Protein AF-A0A4U8UIM8-F1 (afdb_monomer)

Radius of gyration: 14.22 Å; Cα contacts (8 Å, |Δi|>4): 102; chains: 1; bounding box: 47×26×27 Å

Foldseek 3Di:
DEEEEEDDDDVSVVVVVVCVVVVYHAAYEYPPDDPPPPDPSYDYVVVVVVCVVVPDDGPYYHYPDDDDPPVPPPDD

Neare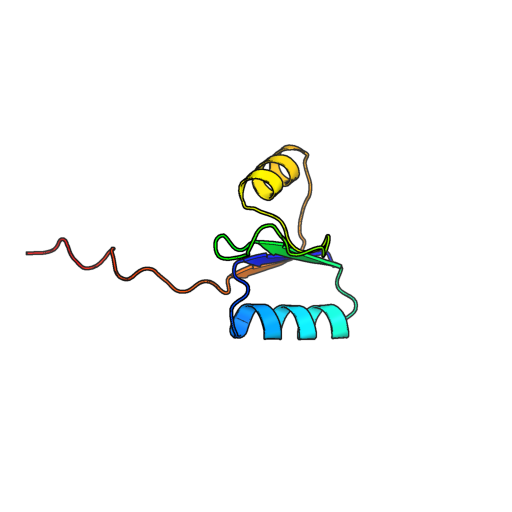st PDB structures (foldseek):
  1ks9-assembly1_A  TM=9.065E-01  e=6.318E-01  Escherichia coli
  8bxg-assembly1_A  TM=5.937E-01  e=1.195E-01  Escherichia coli
  4gx0-assembly2_D  TM=7.277E-01  e=1.027E+00  Geobacter sulfurreducens PCA
  4id9-assembly1_B  TM=6.746E-01  e=1.557E+00  Agrobacterium fabrum str. C58
  4gx1-assembly1_A  TM=5.098E-01  e=1.180E+00  Geobacter sulfurreducens PCA

Secondary structure (DSSP, 8-state):
-EEEEE--SHHHHHHHHHHHHTT-EEEEE-TTS-TT---TTEE-HHHHHHHHHTT---SEEEE-PPPPGGGGS---

Solvent-accessible surface area (backbone atoms only — not comparable to full-atom values): 4638 Å² total; per-residue (Å²): 96,37,36,40,31,35,23,74,50,75,64,22,48,55,51,51,55,51,40,49,76,70,66,36,48,61,38,37,34,38,91,85,61,64,90,80,62,90,47,88,45,57,40,47,66,70,63,46,52,56,39,48,77,71,64,60,79,64,79,42,78,45,86,38,64,81,83,74,84,72,83,77,75,83,80,128

Mean predicted aligned error: 6.99 Å

pLDDT: mean 83.16, std 14.3, range [46.38, 97.0]

Sequence (76 aa):
MKVLIYGFSWSGKAALELCEGMGCDCLVVDDSLDTNFSDYRFITYQHLEDRILSGNVFDMYWIAISGTRNYCKNTK

Organism: NCBI:txid135569

Structure (mmCIF, N/CA/C/O backbone):
data_AF-A0A4U8UIM8-F1
#
_entry.id   AF-A0A4U8UIM8-F1
#
loop_
_atom_site.group_PDB
_atom_site.id
_atom_site.type_symbol
_atom_site.label_atom_id
_atom_site.label_alt_id
_atom_site.label_comp_id
_atom_site.label_asym_id
_atom_site.label_entity_id
_atom_site.label_seq_id
_atom_site.pdbx_PDB_ins_code
_atom_site.Cartn_x
_atom_site.Cartn_y
_atom_site.Cartn_z
_atom_site.occupancy
_atom_site.B_iso_or_equiv
_atom_site.auth_seq_id
_atom_site.auth_comp_id
_atom_site.auth_asym_id
_atom_site.auth_atom_id
_atom_site.pdbx_PDB_model_num
ATOM 1 N N . MET A 1 1 ? -9.321 -8.633 6.616 1.00 92.06 1 MET A N 1
ATOM 2 C CA . MET A 1 1 ? -7.996 -8.184 7.081 1.00 92.06 1 MET A CA 1
ATOM 3 C C . MET A 1 1 ? -7.541 -7.070 6.159 1.00 92.06 1 MET A C 1
ATOM 5 O O . MET A 1 1 ? -7.600 -7.274 4.952 1.00 92.06 1 MET A O 1
ATOM 9 N N . LYS A 1 2 ? -7.174 -5.909 6.701 1.00 93.75 2 LYS A N 1
ATOM 10 C CA . LYS A 1 2 ? -6.659 -4.756 5.958 1.00 93.75 2 LYS A CA 1
ATOM 11 C C . LYS A 1 2 ? -5.141 -4.829 5.879 1.00 93.75 2 LYS A C 1
ATOM 13 O O . LYS A 1 2 ? -4.476 -4.823 6.914 1.00 93.75 2 LYS A O 1
ATOM 18 N N . VAL A 1 3 ? -4.605 -4.886 4.669 1.00 95.69 3 VAL A N 1
ATOM 19 C CA . VAL A 1 3 ? -3.172 -5.045 4.410 1.00 95.69 3 VAL A CA 1
ATOM 20 C C . VAL A 1 3 ? -2.649 -3.821 3.676 1.00 95.69 3 VAL A C 1
ATOM 22 O O . VAL A 1 3 ? -3.201 -3.427 2.651 1.00 95.69 3 VAL A O 1
ATOM 25 N N . LEU A 1 4 ? -1.565 -3.241 4.187 1.00 95.00 4 LEU A N 1
ATOM 26 C CA . LEU A 1 4 ? -0.813 -2.210 3.480 1.00 95.00 4 LEU A CA 1
ATOM 27 C C . LEU A 1 4 ? 0.458 -2.808 2.879 1.00 95.00 4 LEU A C 1
ATOM 29 O O . LEU A 1 4 ? 1.287 -3.351 3.608 1.00 95.00 4 LEU A O 1
ATOM 33 N N . ILE A 1 5 ? 0.631 -2.682 1.567 1.00 95.25 5 ILE A N 1
ATOM 34 C CA . ILE A 1 5 ? 1.807 -3.157 0.834 1.00 95.25 5 ILE A CA 1
ATOM 35 C C . ILE A 1 5 ? 2.640 -1.947 0.406 1.00 95.25 5 ILE A C 1
ATOM 37 O O . ILE A 1 5 ? 2.158 -1.085 -0.324 1.00 95.25 5 ILE A O 1
ATOM 41 N N . TYR A 1 6 ? 3.900 -1.892 0.833 1.00 93.38 6 TYR A N 1
ATOM 42 C CA . TYR A 1 6 ? 4.859 -0.878 0.394 1.00 93.38 6 TYR A CA 1
ATOM 43 C C . TYR A 1 6 ? 5.725 -1.431 -0.733 1.00 93.38 6 TYR A C 1
ATOM 45 O O . TYR A 1 6 ? 6.464 -2.391 -0.525 1.00 93.38 6 TYR A O 1
ATOM 53 N N . GLY A 1 7 ? 5.687 -0.788 -1.894 1.00 91.44 7 GLY A N 1
ATOM 54 C CA . GLY A 1 7 ? 6.374 -1.209 -3.108 1.00 91.44 7 GLY A CA 1
ATOM 55 C C . GLY A 1 7 ? 5.517 -2.138 -3.969 1.00 91.44 7 GLY A C 1
ATOM 56 O O . GLY A 1 7 ? 4.922 -3.098 -3.489 1.00 91.44 7 GLY A O 1
ATOM 57 N N . PHE A 1 8 ? 5.505 -1.871 -5.270 1.00 91.00 8 PHE A N 1
ATOM 58 C CA . PHE A 1 8 ? 4.738 -2.554 -6.309 1.00 91.00 8 PHE A CA 1
ATOM 59 C C . PHE A 1 8 ? 5.621 -3.037 -7.471 1.00 91.00 8 PHE A C 1
ATOM 61 O O . PHE A 1 8 ? 5.241 -3.099 -8.643 1.00 91.00 8 PHE A O 1
ATOM 68 N N . SER A 1 9 ? 6.837 -3.445 -7.124 1.00 88.50 9 SER A N 1
ATOM 69 C CA . SER A 1 9 ? 7.696 -4.254 -7.990 1.00 88.50 9 SER A CA 1
ATOM 70 C C . SER A 1 9 ? 7.292 -5.739 -7.914 1.00 88.50 9 SER A C 1
ATOM 72 O O . SER A 1 9 ? 6.168 -6.069 -7.542 1.00 88.50 9 SER A O 1
ATOM 74 N N . TRP A 1 10 ? 8.178 -6.668 -8.282 1.00 90.56 10 TRP A N 1
ATOM 75 C CA . TRP A 1 10 ? 7.849 -8.100 -8.351 1.00 90.56 10 TRP A CA 1
ATOM 76 C C . TRP A 1 10 ? 7.275 -8.684 -7.046 1.00 90.56 10 TRP A C 1
ATOM 78 O O . TRP A 1 10 ? 6.207 -9.292 -7.066 1.00 90.56 10 TRP A O 1
ATOM 88 N N . SER A 1 11 ? 7.939 -8.467 -5.908 1.00 92.81 11 SER A N 1
ATOM 89 C CA . SER A 1 11 ? 7.493 -8.992 -4.609 1.00 92.81 11 SER A CA 1
ATOM 90 C C . SER A 1 11 ? 6.194 -8.346 -4.120 1.00 92.81 11 SER A C 1
ATOM 92 O O . SER A 1 11 ? 5.365 -9.031 -3.531 1.00 92.81 11 SER A O 1
ATOM 94 N N . GLY A 1 12 ? 5.991 -7.055 -4.395 1.00 94.31 12 GLY A N 1
ATOM 95 C CA . GLY A 1 12 ? 4.754 -6.343 -4.065 1.00 94.31 12 GLY A CA 1
ATOM 96 C C . GLY A 1 12 ? 3.551 -6.848 -4.859 1.00 94.31 12 GLY A C 1
ATOM 97 O O . GLY A 1 12 ? 2.483 -7.058 -4.290 1.00 94.31 12 GLY A O 1
ATOM 98 N N . LYS A 1 13 ? 3.741 -7.127 -6.156 1.00 93.88 13 LYS A N 1
ATOM 99 C CA . LYS A 1 13 ? 2.715 -7.739 -7.018 1.00 93.88 13 LYS A CA 1
ATOM 100 C C . LYS A 1 13 ? 2.310 -9.124 -6.523 1.00 93.88 13 LYS A C 1
ATOM 102 O O . LYS A 1 13 ? 1.126 -9.381 -6.349 1.00 93.88 13 LYS A O 1
ATOM 107 N N . ALA A 1 14 ? 3.290 -9.978 -6.225 1.00 96.06 14 ALA A N 1
ATOM 108 C CA . ALA A 1 14 ? 3.027 -11.314 -5.695 1.00 96.06 14 ALA A CA 1
ATOM 109 C C . ALA A 1 14 ? 2.306 -11.270 -4.334 1.00 96.06 14 ALA A C 1
ATOM 111 O O . ALA A 1 14 ? 1.410 -12.070 -4.077 1.00 96.06 14 ALA A O 1
ATOM 112 N N . ALA A 1 15 ? 2.671 -10.319 -3.466 1.00 96.12 15 ALA A N 1
ATOM 113 C CA . ALA A 1 15 ? 2.000 -10.118 -2.186 1.00 96.12 15 ALA A CA 1
ATOM 114 C C . ALA A 1 15 ? 0.540 -9.676 -2.361 1.00 96.12 15 ALA A C 1
ATOM 116 O O . ALA A 1 15 ? -0.330 -10.187 -1.657 1.00 96.12 15 ALA A O 1
ATOM 117 N N . LEU A 1 16 ? 0.268 -8.770 -3.307 1.00 95.56 16 LEU A N 1
ATOM 118 C CA . LEU A 1 16 ? -1.090 -8.330 -3.627 1.00 95.56 16 LEU A CA 1
ATOM 119 C C . LEU A 1 16 ? -1.948 -9.507 -4.104 1.00 95.56 16 LEU A C 1
ATOM 121 O O . LEU A 1 16 ? -2.999 -9.758 -3.523 1.00 95.56 16 LEU A O 1
ATOM 125 N N . GLU A 1 17 ? -1.466 -10.274 -5.087 1.00 96.31 17 GLU A N 1
ATOM 126 C CA . GLU A 1 17 ? -2.176 -11.449 -5.616 1.00 96.31 17 GLU A CA 1
ATOM 127 C C . GLU A 1 17 ? -2.493 -12.476 -4.517 1.00 96.31 17 GLU A C 1
ATOM 129 O O . GLU A 1 17 ? -3.609 -12.995 -4.444 1.00 96.31 17 GLU A O 1
ATOM 134 N N . LEU A 1 18 ? -1.534 -12.740 -3.623 1.00 96.31 18 LEU A N 1
ATOM 135 C CA . LEU A 1 18 ? -1.733 -13.638 -2.487 1.00 96.31 18 LEU A CA 1
ATOM 136 C C . LEU A 1 18 ? -2.812 -13.115 -1.530 1.00 96.31 18 LEU A C 1
ATOM 138 O O . LEU A 1 18 ? -3.720 -13.857 -1.154 1.00 96.31 18 LEU A O 1
ATOM 142 N N . CYS A 1 19 ? -2.716 -11.847 -1.126 1.00 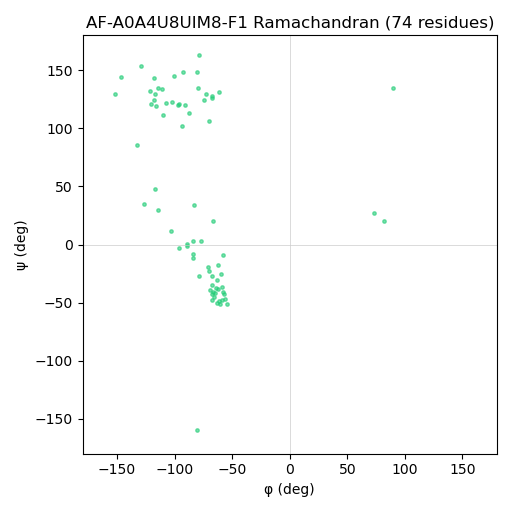96.56 19 CYS A N 1
ATOM 143 C CA . CYS A 1 19 ? -3.645 -11.256 -0.168 1.00 96.56 19 CYS A CA 1
ATOM 144 C C . CYS A 1 19 ? -5.072 -11.203 -0.734 1.00 96.56 19 CYS A C 1
ATOM 146 O O . CYS A 1 19 ? -6.029 -11.490 -0.014 1.00 96.56 19 CYS A O 1
ATOM 148 N N . GLU A 1 20 ? -5.219 -10.923 -2.028 1.00 94.00 20 GLU A N 1
ATOM 149 C CA . GLU A 1 20 ? -6.508 -10.939 -2.727 1.00 94.00 20 GLU A CA 1
ATOM 150 C C . GLU A 1 20 ? -7.095 -12.343 -2.830 1.00 94.00 20 GLU A C 1
ATOM 152 O O . GLU A 1 20 ? -8.276 -12.533 -2.538 1.00 94.00 20 GLU A O 1
ATOM 157 N N . GLY A 1 21 ? -6.269 -13.347 -3.141 1.00 97.00 21 GLY A N 1
ATOM 158 C CA . GLY A 1 21 ? -6.683 -14.752 -3.116 1.00 97.00 21 GLY A CA 1
ATOM 159 C C . GLY A 1 21 ? -7.168 -15.216 -1.737 1.00 97.00 21 GLY A C 1
ATOM 160 O O . GLY A 1 21 ? -7.996 -16.120 -1.640 1.00 97.00 21 GLY A O 1
ATOM 161 N N . MET A 1 22 ? -6.702 -14.567 -0.667 1.00 96.75 22 MET A N 1
ATOM 162 C CA . MET A 1 22 ? -7.143 -14.800 0.712 1.00 96.75 22 MET A CA 1
ATOM 163 C C . MET A 1 22 ? -8.340 -13.929 1.139 1.00 96.75 22 MET A C 1
ATOM 165 O O . MET A 1 22 ? -8.787 -14.034 2.281 1.00 96.75 22 MET A O 1
ATOM 169 N N . GLY A 1 23 ? -8.863 -13.067 0.261 1.00 96.50 23 GLY A N 1
ATOM 170 C CA . GLY A 1 23 ? -9.977 -12.164 0.566 1.00 96.50 23 GLY A CA 1
ATOM 171 C C . GLY A 1 23 ? -9.601 -10.982 1.469 1.00 96.50 23 GLY A C 1
ATOM 172 O O . GLY A 1 23 ? -10.439 -10.490 2.228 1.00 96.50 23 GLY A O 1
ATOM 173 N N . CYS A 1 24 ? -8.340 -10.543 1.440 1.00 96.38 24 CYS A N 1
ATOM 174 C CA . CYS A 1 24 ? -7.888 -9.366 2.180 1.00 96.38 24 CYS A CA 1
ATOM 175 C C . CYS A 1 24 ? -8.229 -8.065 1.441 1.00 96.38 24 CYS A C 1
ATOM 177 O O . CYS A 1 24 ? -8.206 -8.005 0.214 1.00 96.38 24 CYS A O 1
ATOM 179 N N . ASP A 1 25 ? -8.478 -7.006 2.208 1.00 94.50 25 ASP A N 1
ATOM 180 C CA . ASP A 1 25 ? -8.635 -5.643 1.701 1.00 94.50 25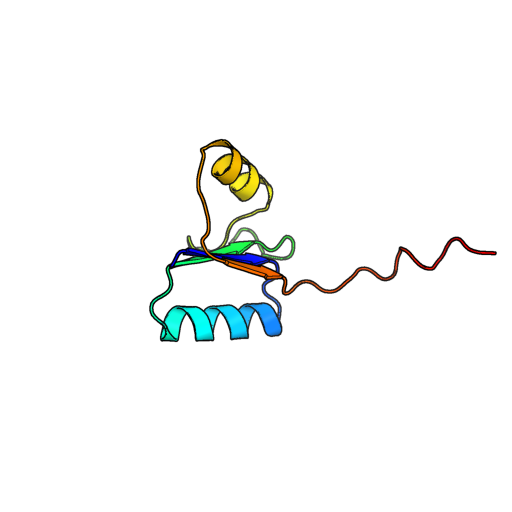 ASP A CA 1
ATOM 181 C C . ASP A 1 25 ? -7.248 -4.994 1.623 1.00 94.50 25 ASP A C 1
ATOM 183 O O . ASP A 1 25 ? -6.586 -4.830 2.651 1.00 94.50 25 ASP A O 1
ATOM 187 N N . CYS A 1 26 ? -6.773 -4.700 0.414 1.00 94.31 26 CYS A N 1
ATOM 188 C CA . CYS A 1 2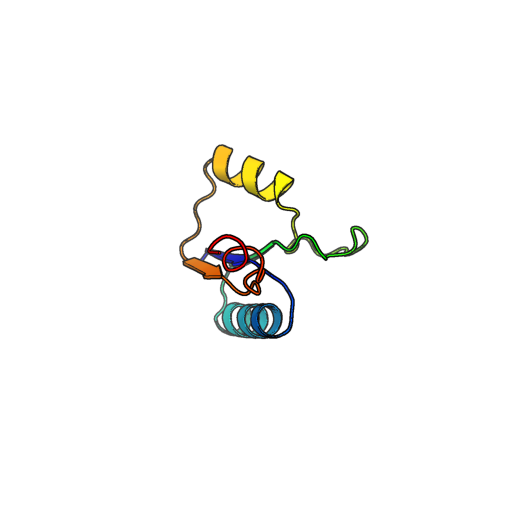6 ? -5.383 -4.323 0.172 1.00 94.31 26 CYS A CA 1
ATOM 189 C C . CYS A 1 26 ? -5.262 -2.882 -0.322 1.00 94.31 26 CYS A C 1
ATOM 191 O O . CYS A 1 26 ? -5.959 -2.470 -1.249 1.00 94.31 26 CYS A O 1
ATOM 193 N N . LEU A 1 27 ? -4.308 -2.148 0.250 1.00 93.69 27 LEU A N 1
ATOM 194 C CA . LEU A 1 27 ? -3.805 -0.889 -0.294 1.00 93.69 27 LEU A CA 1
ATOM 195 C C . LEU A 1 27 ? -2.323 -1.031 -0.628 1.00 93.69 27 LEU A C 1
ATOM 197 O O . LEU A 1 27 ? -1.569 -1.681 0.096 1.00 93.69 27 LEU A O 1
ATOM 201 N N . VAL A 1 28 ? -1.909 -0.402 -1.721 1.00 93.44 28 VAL A N 1
ATOM 202 C CA . VAL A 1 28 ? -0.541 -0.430 -2.231 1.00 93.44 28 VAL A CA 1
ATOM 203 C C . VAL A 1 28 ? -0.003 0.990 -2.295 1.00 93.44 28 VAL A C 1
ATOM 205 O O . VAL A 1 28 ? -0.656 1.888 -2.824 1.00 93.44 28 VAL A O 1
ATOM 208 N N . VAL A 1 29 ? 1.202 1.183 -1.769 1.00 91.62 29 VAL A N 1
ATOM 209 C CA . VAL A 1 29 ? 1.918 2.459 -1.775 1.00 91.62 29 VAL A CA 1
ATOM 210 C C . VAL A 1 29 ? 3.239 2.274 -2.502 1.00 91.62 29 VAL A C 1
ATOM 212 O O . VAL A 1 29 ? 4.060 1.460 -2.084 1.00 91.62 29 VAL A O 1
ATOM 215 N N . ASP A 1 30 ? 3.471 3.026 -3.574 1.00 87.56 30 ASP A N 1
ATOM 216 C CA . ASP A 1 30 ? 4.746 3.023 -4.296 1.00 87.56 30 ASP A CA 1
ATOM 217 C C . ASP A 1 30 ? 4.979 4.385 -4.977 1.00 87.56 30 ASP A C 1
ATOM 219 O O . ASP A 1 30 ? 4.107 4.893 -5.678 1.00 87.56 30 ASP A O 1
ATOM 223 N N . ASP A 1 31 ? 6.160 4.971 -4.759 1.00 76.50 31 ASP A N 1
ATOM 224 C CA . ASP A 1 31 ? 6.587 6.263 -5.325 1.00 76.50 31 ASP A CA 1
ATOM 225 C C . ASP A 1 31 ? 6.868 6.210 -6.831 1.00 76.50 31 ASP A C 1
ATOM 227 O O . ASP A 1 31 ? 6.927 7.240 -7.497 1.00 76.50 31 ASP A O 1
ATOM 231 N N . SER A 1 32 ? 7.096 5.011 -7.367 1.00 77.12 32 SER A N 1
ATOM 232 C CA . SER A 1 32 ? 7.420 4.786 -8.776 1.00 77.12 32 SER A CA 1
ATOM 233 C C . SER A 1 32 ? 6.189 4.586 -9.659 1.00 77.12 32 SER A C 1
ATOM 235 O O . SER A 1 32 ? 6.327 4.413 -10.872 1.00 77.12 32 SER A O 1
ATOM 237 N N . LEU A 1 33 ? 4.989 4.606 -9.071 1.00 71.19 33 LEU A N 1
ATOM 238 C CA . LEU A 1 33 ? 3.747 4.468 -9.816 1.00 71.19 33 LEU A CA 1
ATOM 239 C C . LEU A 1 33 ? 3.447 5.729 -10.615 1.00 71.19 33 LEU A C 1
ATOM 241 O O . LEU A 1 33 ? 3.416 6.844 -10.096 1.00 71.19 33 LEU A O 1
ATOM 245 N N . ASP A 1 34 ? 3.175 5.518 -11.897 1.00 67.56 34 ASP A N 1
ATOM 246 C CA . ASP A 1 34 ? 2.715 6.573 -12.778 1.00 67.56 34 ASP A CA 1
ATOM 247 C C . ASP A 1 34 ? 1.309 7.009 -12.341 1.00 67.56 34 ASP A C 1
ATOM 249 O O . ASP A 1 34 ? 0.401 6.188 -12.195 1.00 67.56 34 ASP A O 1
ATOM 253 N N . THR A 1 35 ? 1.120 8.311 -12.129 1.00 59.69 35 THR A N 1
ATOM 254 C CA . THR A 1 35 ? -0.124 8.919 -11.609 1.00 59.69 35 THR A CA 1
ATOM 255 C C . THR A 1 35 ? -1.381 8.634 -12.447 1.00 59.69 35 THR A C 1
ATOM 257 O O . THR A 1 35 ? -2.490 8.922 -12.008 1.00 59.69 35 THR A O 1
ATOM 260 N N . ASN A 1 36 ? -1.226 8.035 -13.631 1.00 61.16 36 ASN A N 1
ATOM 261 C CA . ASN A 1 36 ? -2.314 7.606 -14.510 1.00 61.16 36 ASN A CA 1
ATOM 262 C C . ASN A 1 36 ? -2.899 6.221 -14.168 1.00 61.16 36 ASN A C 1
ATOM 264 O O . ASN A 1 36 ? -3.767 5.729 -14.891 1.00 61.16 36 ASN A O 1
ATOM 268 N N . PHE A 1 37 ? -2.438 5.565 -13.100 1.00 65.62 37 PHE A N 1
ATOM 269 C CA . PHE A 1 37 ? -2.994 4.286 -12.661 1.00 65.62 37 PHE A CA 1
ATOM 270 C C . PHE A 1 37 ? -4.406 4.486 -12.076 1.00 65.62 37 PHE A C 1
ATOM 272 O O . PHE A 1 37 ? -4.570 5.006 -10.977 1.00 65.62 37 PHE A O 1
ATOM 279 N N . SER A 1 38 ? -5.451 4.088 -12.810 1.00 70.62 38 SER A N 1
ATOM 280 C CA . SER A 1 38 ? -6.858 4.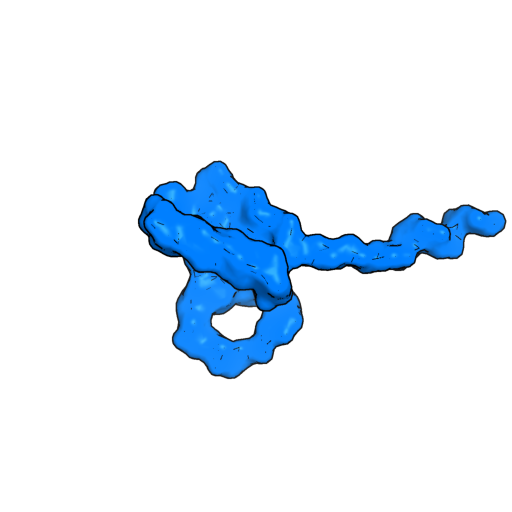330 -12.439 1.00 70.62 38 SER A CA 1
ATOM 281 C C . SER A 1 38 ? -7.430 3.302 -11.453 1.00 70.62 38 SER A C 1
ATOM 283 O O . SER A 1 38 ? -8.600 2.928 -11.546 1.00 70.62 38 SER A O 1
ATOM 285 N N . ASP A 1 39 ? -6.607 2.797 -10.542 1.00 83.38 39 ASP A N 1
ATOM 286 C CA . ASP A 1 39 ? -6.991 1.773 -9.576 1.00 83.38 39 ASP A CA 1
ATOM 287 C C . ASP A 1 39 ? -6.901 2.333 -8.154 1.00 83.38 39 ASP A C 1
ATOM 289 O O . ASP A 1 39 ? -5.837 2.739 -7.692 1.00 83.38 39 ASP A O 1
ATOM 293 N N . TYR A 1 40 ? -8.040 2.346 -7.458 1.00 82.44 40 TYR A N 1
ATOM 294 C CA . TYR A 1 40 ? -8.198 2.949 -6.133 1.00 82.44 40 TYR A CA 1
ATOM 295 C C . TYR A 1 40 ? -7.329 2.301 -5.047 1.00 82.44 40 TYR A C 1
ATOM 297 O O . TYR A 1 40 ? -7.151 2.891 -3.978 1.00 82.44 40 TYR A O 1
ATOM 305 N N . ARG A 1 41 ? -6.827 1.082 -5.289 1.00 88.00 41 ARG A N 1
ATOM 306 C CA . ARG A 1 41 ? -5.949 0.362 -4.359 1.00 88.00 41 ARG A CA 1
ATOM 307 C C . ARG A 1 41 ? -4.569 1.005 -4.279 1.00 88.00 41 ARG A C 1
ATOM 309 O O . ARG A 1 41 ? -3.881 0.834 -3.278 1.00 88.00 41 ARG A O 1
ATOM 316 N N . PHE A 1 42 ? -4.176 1.748 -5.309 1.00 90.12 42 PHE A N 1
ATOM 317 C CA . PHE A 1 42 ? -2.868 2.370 -5.421 1.00 90.12 42 PHE A CA 1
ATOM 318 C C . PHE A 1 42 ? -2.932 3.812 -4.950 1.00 90.12 42 PHE A C 1
ATOM 320 O O . PHE A 1 42 ? -3.677 4.633 -5.482 1.00 90.12 42 PHE A O 1
ATOM 327 N N . ILE A 1 43 ? -2.139 4.121 -3.933 1.00 86.88 43 ILE A N 1
ATOM 328 C CA . ILE A 1 43 ? -2.084 5.448 -3.338 1.00 86.88 43 ILE A CA 1
ATOM 329 C C . ILE A 1 43 ? -0.636 5.926 -3.246 1.00 86.88 43 ILE A C 1
ATOM 331 O O . ILE A 1 43 ? 0.308 5.144 -3.160 1.00 86.88 43 ILE A O 1
ATOM 335 N N . THR A 1 44 ? -0.463 7.240 -3.254 1.00 84.88 44 THR A N 1
ATOM 336 C CA . THR A 1 44 ? 0.832 7.877 -3.001 1.00 84.88 44 THR A CA 1
ATOM 337 C C . THR A 1 44 ? 1.126 7.910 -1.499 1.00 84.88 44 THR A C 1
ATOM 339 O O . THR A 1 44 ? 0.210 7.792 -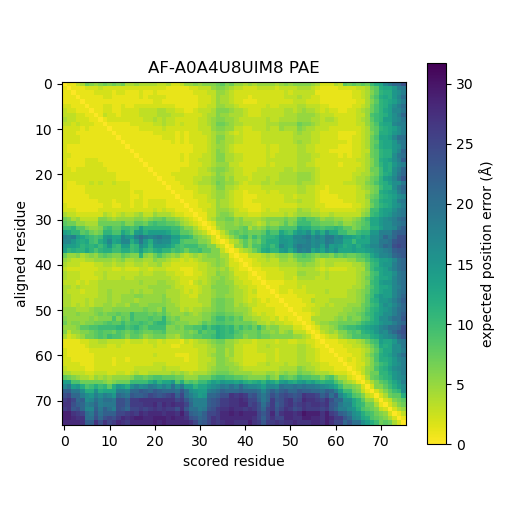0.678 1.00 84.88 44 THR A O 1
ATOM 342 N N . TYR A 1 45 ? 2.387 8.138 -1.117 1.00 82.81 45 TYR A N 1
ATOM 343 C CA . TYR A 1 45 ? 2.757 8.299 0.296 1.00 82.81 45 TYR A CA 1
ATOM 344 C C . TYR A 1 45 ? 2.025 9.461 0.973 1.00 82.81 45 TYR A C 1
ATOM 346 O O . TYR A 1 45 ? 1.595 9.317 2.111 1.00 82.81 45 TYR A O 1
ATOM 354 N N . GLN A 1 46 ? 1.796 10.570 0.263 1.00 82.06 46 GLN A N 1
ATOM 355 C CA . GLN A 1 46 ? 1.028 11.693 0.807 1.00 82.06 46 GLN A CA 1
ATOM 356 C C . GLN A 1 46 ? -0.389 11.265 1.224 1.00 82.06 46 GLN A C 1
ATOM 358 O O . GLN A 1 46 ? -0.820 11.530 2.342 1.00 82.06 46 GLN A O 1
ATOM 363 N N . HIS A 1 47 ? -1.099 10.538 0.354 1.00 83.44 47 HIS A N 1
ATOM 364 C CA . HIS A 1 47 ? -2.440 10.037 0.670 1.00 83.44 47 HIS A CA 1
ATOM 365 C C . HIS A 1 47 ? -2.430 8.971 1.772 1.00 83.44 47 HIS A C 1
ATOM 367 O O . HIS A 1 47 ? -3.430 8.793 2.472 1.00 83.44 47 HIS A O 1
ATOM 373 N N . LEU A 1 48 ? -1.327 8.232 1.917 1.00 86.19 48 LEU A N 1
ATOM 374 C CA . LEU A 1 48 ? -1.152 7.308 3.026 1.00 86.19 48 LEU A CA 1
ATOM 375 C C . LEU A 1 48 ? -1.031 8.055 4.360 1.00 86.19 48 LEU A C 1
ATOM 377 O O . LEU A 1 48 ? -1.710 7.673 5.312 1.00 86.19 48 LEU A O 1
ATOM 381 N N . GLU A 1 49 ? -0.194 9.092 4.434 1.00 83.25 49 GLU A N 1
ATOM 382 C CA . GLU A 1 49 ? -0.017 9.894 5.652 1.00 83.25 49 GLU A CA 1
ATOM 383 C C . GLU A 1 49 ? -1.353 10.464 6.130 1.00 83.25 49 GLU A C 1
ATOM 385 O O . GLU A 1 49 ? -1.721 10.267 7.290 1.00 83.25 49 GLU A O 1
ATOM 390 N N . ASP A 1 50 ? -2.137 11.047 5.221 1.00 84.25 50 ASP A N 1
ATOM 391 C CA . ASP A 1 50 ? -3.465 11.583 5.531 1.00 84.25 50 ASP A CA 1
ATOM 392 C C . ASP A 1 50 ? -4.400 10.507 6.115 1.00 84.25 50 ASP A C 1
ATOM 394 O O . ASP A 1 50 ? -5.126 10.754 7.080 1.00 84.25 50 ASP A O 1
ATOM 398 N N . ARG A 1 51 ? -4.361 9.281 5.571 1.00 81.56 51 ARG A N 1
ATOM 399 C CA . ARG A 1 51 ? -5.170 8.147 6.054 1.00 81.56 51 ARG A CA 1
ATOM 400 C C . ARG A 1 51 ? -4.727 7.649 7.426 1.00 81.56 51 ARG A C 1
ATOM 402 O O . ARG A 1 51 ? -5.584 7.283 8.231 1.00 81.56 51 ARG A O 1
ATOM 409 N N . ILE A 1 52 ? -3.423 7.603 7.691 1.00 82.62 52 ILE A N 1
ATOM 410 C CA . ILE A 1 52 ? -2.892 7.215 9.005 1.00 82.62 52 ILE A CA 1
ATOM 411 C C . ILE A 1 52 ? -3.295 8.267 10.045 1.00 82.62 52 ILE A C 1
ATOM 413 O O . ILE A 1 52 ? -3.811 7.916 11.106 1.00 82.62 52 ILE A O 1
ATOM 417 N N . LEU A 1 53 ? -3.144 9.554 9.719 1.00 76.94 53 LEU A N 1
ATOM 418 C CA . LEU A 1 53 ? -3.552 10.667 10.580 1.00 76.94 53 LEU A CA 1
ATOM 419 C C . LEU A 1 53 ? -5.067 10.695 10.824 1.00 76.94 53 LEU A C 1
ATOM 421 O O . LEU A 1 53 ? -5.506 11.077 11.907 1.00 76.94 53 LEU A O 1
ATOM 425 N N . SER A 1 54 ? -5.872 10.232 9.861 1.00 83.88 54 SER A N 1
ATOM 426 C CA . SER A 1 54 ? -7.322 10.075 10.018 1.00 83.88 54 SER A CA 1
ATOM 427 C C . SER A 1 54 ? -7.732 8.836 10.830 1.00 83.88 54 SER A C 1
ATOM 429 O O . SER A 1 54 ? -8.925 8.548 10.932 1.00 83.88 54 SER A O 1
ATOM 431 N N . GLY A 1 55 ? -6.778 8.063 11.357 1.00 78.94 55 GLY A N 1
ATOM 432 C CA . GLY A 1 55 ? -7.044 6.883 12.178 1.00 78.94 55 GLY A CA 1
ATOM 433 C C . GLY A 1 55 ? -7.370 5.608 11.397 1.00 78.94 55 GLY A C 1
ATOM 434 O O . GLY A 1 55 ? -7.953 4.688 11.973 1.00 78.94 55 GLY A O 1
ATOM 435 N N . ASN A 1 56 ? -7.016 5.506 10.107 1.00 79.88 56 ASN A N 1
ATOM 436 C CA . ASN A 1 56 ? -7.047 4.198 9.449 1.00 79.88 56 ASN A CA 1
ATOM 437 C C . ASN A 1 56 ? -5.973 3.290 10.048 1.00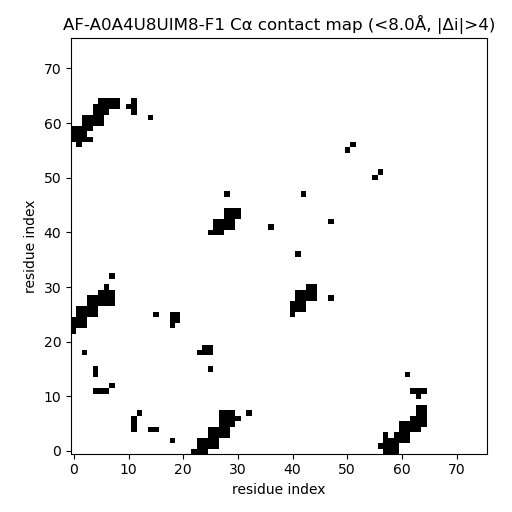 79.88 56 ASN A C 1
ATOM 439 O O . ASN A 1 56 ? -4.791 3.626 10.066 1.00 79.88 56 ASN A O 1
ATOM 443 N N . VAL A 1 57 ? -6.402 2.111 10.490 1.00 85.50 57 VAL A N 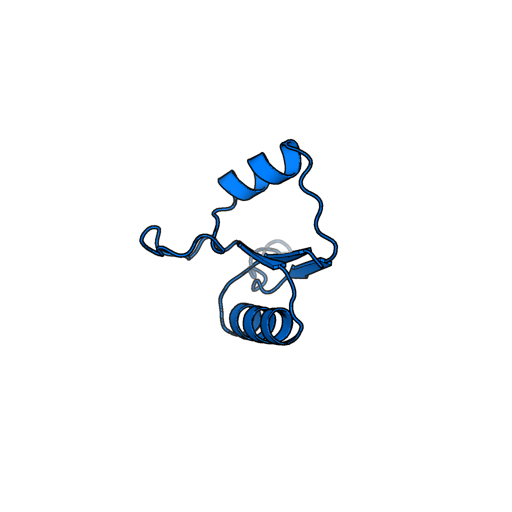1
ATOM 444 C CA . VAL A 1 57 ? -5.529 1.074 11.040 1.00 85.50 57 VAL A CA 1
ATOM 445 C C . VAL A 1 57 ? -5.488 -0.100 10.066 1.00 85.50 57 VAL A C 1
ATOM 447 O O . VAL A 1 57 ? -6.532 -0.529 9.563 1.00 85.50 57 VAL A O 1
ATOM 450 N N . PHE A 1 58 ? -4.284 -0.605 9.803 1.00 91.50 58 PHE A N 1
ATOM 451 C CA . PHE A 1 58 ? -4.054 -1.842 9.060 1.00 91.50 58 PHE A CA 1
ATOM 452 C C . PHE A 1 58 ? -3.747 -2.981 10.026 1.00 91.50 58 PHE A C 1
ATOM 454 O O . PHE A 1 58 ? -3.075 -2.783 11.038 1.00 91.50 58 PHE A O 1
ATOM 461 N N . ASP A 1 59 ? -4.213 -4.176 9.682 1.00 94.69 59 ASP A N 1
ATOM 462 C CA . ASP A 1 59 ? -3.951 -5.394 10.447 1.00 94.69 59 ASP A CA 1
ATOM 463 C C . ASP A 1 59 ? -2.544 -5.945 10.148 1.00 94.69 59 ASP A C 1
ATOM 465 O O . ASP A 1 59 ? -1.940 -6.613 10.985 1.00 94.69 59 ASP A O 1
ATOM 469 N N . MET A 1 60 ? -2.014 -5.669 8.948 1.00 94.31 60 MET A N 1
ATOM 470 C CA . MET A 1 60 ? -0.701 -6.129 8.494 1.00 94.31 60 MET A CA 1
ATOM 471 C C . MET A 1 60 ? -0.032 -5.109 7.566 1.00 94.31 60 MET A C 1
ATOM 473 O O . MET A 1 60 ? -0.685 -4.491 6.725 1.00 94.31 60 MET A O 1
ATOM 477 N N . TYR A 1 61 ? 1.293 -5.010 7.677 1.00 93.25 61 TYR A N 1
ATOM 478 C CA . TYR A 1 61 ? 2.149 -4.219 6.795 1.00 93.25 61 TYR A CA 1
ATOM 479 C C . TYR A 1 61 ? 3.133 -5.141 6.071 1.00 93.25 61 TYR A C 1
ATOM 481 O O . TYR A 1 61 ? 3.886 -5.872 6.716 1.00 93.25 61 TYR A O 1
ATOM 489 N N . TRP A 1 62 ? 3.149 -5.100 4.740 1.00 94.75 62 TRP A N 1
ATOM 490 C CA . TRP A 1 62 ? 4.067 -5.866 3.900 1.00 94.75 62 TRP A CA 1
ATOM 491 C C . TRP A 1 62 ? 5.083 -4.933 3.242 1.00 94.75 62 TRP A C 1
ATOM 493 O O . TRP A 1 62 ? 4.744 -4.141 2.365 1.00 94.75 62 TRP A O 1
ATOM 503 N N . ILE A 1 63 ? 6.352 -5.035 3.638 1.00 92.62 63 ILE A N 1
ATOM 504 C CA . ILE A 1 63 ? 7.428 -4.184 3.117 1.00 92.62 63 ILE A CA 1
ATOM 505 C C . ILE A 1 63 ? 8.116 -4.886 1.937 1.00 92.62 63 ILE A C 1
ATOM 507 O O . ILE A 1 63 ? 8.923 -5.792 2.128 1.00 92.62 63 ILE A O 1
ATOM 511 N N . ALA A 1 64 ? 7.789 -4.472 0.712 1.00 92.31 64 ALA A N 1
ATOM 512 C CA . ALA A 1 64 ? 8.294 -5.012 -0.556 1.00 92.31 64 ALA A CA 1
ATOM 513 C C . ALA A 1 64 ? 9.150 -3.998 -1.346 1.00 92.31 64 ALA A C 1
ATOM 515 O O . ALA A 1 64 ? 9.231 -4.048 -2.575 1.00 92.31 64 ALA A O 1
ATOM 516 N N . ILE A 1 65 ? 9.822 -3.088 -0.642 1.00 87.31 65 ILE A N 1
ATOM 517 C CA . ILE A 1 65 ? 10.755 -2.115 -1.222 1.00 87.31 65 ILE A CA 1
ATOM 518 C C . ILE A 1 65 ? 12.195 -2.636 -1.202 1.00 87.31 65 ILE A C 1
ATOM 520 O O . ILE A 1 65 ? 12.606 -3.373 -0.305 1.00 87.31 65 ILE A O 1
ATOM 524 N N . SER A 1 66 ? 12.990 -2.226 -2.190 1.00 80.31 66 SER A N 1
ATOM 525 C CA . SER A 1 66 ? 14.434 -2.483 -2.185 1.00 80.31 66 SER A CA 1
ATOM 526 C C . SER A 1 66 ? 15.148 -1.475 -1.287 1.00 80.31 66 SER A C 1
ATOM 528 O O . SER A 1 66 ? 14.913 -0.273 -1.393 1.00 80.31 66 SER A O 1
ATOM 530 N N . GLY A 1 67 ? 16.067 -1.943 -0.441 1.00 69.88 67 GLY A N 1
ATOM 531 C CA . GLY A 1 67 ? 16.942 -1.047 0.313 1.00 69.88 67 GLY A CA 1
ATOM 532 C C . GLY A 1 67 ? 17.813 -0.214 -0.631 1.00 69.88 67 GLY A C 1
ATOM 533 O O . GLY A 1 67 ? 18.467 -0.749 -1.529 1.00 69.88 67 GLY A O 1
ATOM 534 N N . THR A 1 68 ? 17.865 1.101 -0.427 1.00 66.31 68 THR A N 1
ATOM 535 C CA . THR A 1 68 ? 18.827 1.949 -1.134 1.00 66.31 68 THR A CA 1
ATOM 536 C C . THR A 1 68 ? 20.219 1.722 -0.531 1.00 66.31 68 THR A C 1
ATOM 538 O O . THR A 1 68 ? 20.437 1.879 0.668 1.00 66.31 68 THR A O 1
ATOM 541 N N . ARG A 1 69 ? 21.211 1.346 -1.353 1.00 54.00 69 ARG A N 1
ATOM 542 C CA . ARG A 1 69 ? 22.615 1.096 -0.934 1.00 54.00 69 ARG A CA 1
ATOM 543 C C . ARG A 1 69 ? 23.373 2.352 -0.447 1.00 54.00 69 ARG A C 1
ATOM 545 O O . ARG A 1 69 ? 24.603 2.372 -0.451 1.00 54.00 69 ARG A O 1
ATOM 552 N N . ASN A 1 70 ? 22.682 3.415 -0.044 1.00 54.97 70 ASN A N 1
ATOM 553 C CA . ASN A 1 70 ? 23.309 4.696 0.288 1.00 54.97 70 ASN A CA 1
ATOM 554 C C . ASN A 1 70 ? 23.842 4.775 1.730 1.00 54.97 70 ASN A C 1
ATOM 556 O O . ASN A 1 70 ? 24.636 5.663 2.019 1.00 54.97 70 ASN A O 1
ATOM 560 N N . TYR A 1 71 ? 23.506 3.825 2.610 1.00 49.88 71 TYR A N 1
ATOM 561 C CA . TYR A 1 71 ? 23.946 3.844 4.015 1.00 49.88 71 TYR A CA 1
ATOM 562 C C . TYR A 1 71 ? 25.342 3.249 4.287 1.00 49.88 71 TYR A C 1
ATOM 564 O O . TYR A 1 71 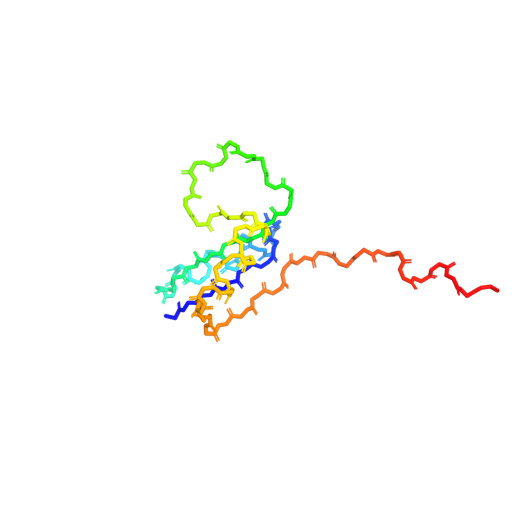? 25.860 3.413 5.385 1.00 49.88 71 TYR A O 1
ATOM 572 N N . CYS A 1 72 ? 26.001 2.614 3.308 1.00 50.09 72 CYS A N 1
ATOM 573 C CA . CYS A 1 72 ? 27.326 1.996 3.509 1.00 50.09 72 CYS A CA 1
ATOM 574 C C . CYS A 1 72 ? 28.503 2.807 2.935 1.00 50.09 72 CYS A C 1
ATOM 576 O O . CYS A 1 72 ? 29.603 2.273 2.815 1.00 50.09 72 CYS A O 1
ATOM 578 N N . LYS A 1 73 ? 28.302 4.070 2.531 1.00 48.06 73 LYS A N 1
ATOM 579 C CA . LYS A 1 73 ? 29.356 4.870 1.870 1.00 48.06 73 LYS A CA 1
ATOM 580 C C . LYS A 1 73 ? 30.157 5.809 2.782 1.00 48.06 73 LYS A C 1
ATOM 582 O O . LYS A 1 73 ? 31.120 6.387 2.294 1.00 48.06 73 LYS A O 1
ATOM 587 N N . ASN A 1 74 ? 29.845 5.907 4.078 1.00 51.34 74 ASN A N 1
ATOM 588 C CA . ASN A 1 74 ? 30.511 6.847 4.997 1.00 51.34 74 ASN A CA 1
ATOM 589 C C . ASN A 1 74 ? 31.279 6.171 6.145 1.00 51.34 74 ASN A C 1
ATOM 591 O O . ASN A 1 74 ? 31.166 6.574 7.297 1.00 51.34 74 ASN A O 1
ATOM 595 N N . THR A 1 75 ? 32.098 5.169 5.832 1.00 51.12 75 THR A N 1
ATOM 596 C CA . THR A 1 75 ? 33.202 4.759 6.715 1.00 51.12 75 THR A CA 1
ATOM 597 C C . THR A 1 75 ? 34.471 4.614 5.885 1.00 51.12 75 THR A C 1
ATOM 599 O O . THR A 1 75 ? 34.781 3.534 5.379 1.00 51.12 75 THR A O 1
ATOM 602 N N . LYS A 1 76 ? 35.170 5.733 5.701 1.00 46.38 76 LYS A N 1
ATOM 603 C CA . LYS A 1 76 ? 36.610 5.780 5.449 1.00 46.38 76 LYS A CA 1
ATOM 604 C C . LYS A 1 76 ? 37.223 6.733 6.457 1.00 46.38 76 LYS A C 1
ATOM 606 O O . LYS A 1 76 ? 36.575 7.772 6.705 1.00 46.38 76 LYS A O 1
#